Protein AF-A0A7J9HGC3-F1 (afdb_monomer)

Organism: NCBI:txid34285

Sequence (161 aa):
MSSSTPSSSAGGVGSADSAAPRRNSKRPKYSKFTQQELPACKPILTPRWVVEIIDRYETACVPDGYKNDKVKKRMKKPIYVYYQLDNFYQNHRRYVKSRSDSQLKENSSWDDVSSCKPEDMSNDQPIVPCGLIAWSLFNDTYSFSLNSQQLAVNKKGISWK

Radius of gyration: 29.12 Å; Cα contacts (8 Å, |Δi|>4): 105; chains: 1; bounding box: 50×42×98 Å

pLDDT: mean 79.81, std 18.78, range [31.25, 97.56]

Solvent-accessible surface area (backbone atoms only — not comparable to full-atom values): 11506 Å² total; per-residue (Å²): 140,84,89,84,86,85,88,88,81,87,90,79,85,78,80,78,79,74,78,71,79,79,73,83,71,88,70,77,77,90,43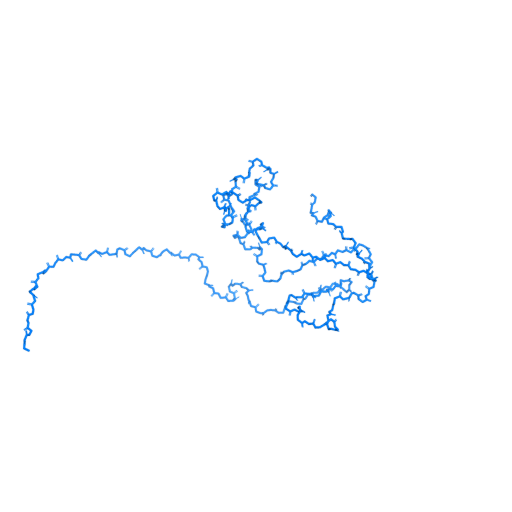,50,74,76,68,69,63,60,94,67,91,79,84,79,84,70,59,93,86,64,83,86,69,85,85,50,83,85,49,71,80,53,57,77,93,76,57,69,85,69,82,90,65,93,80,71,84,85,82,84,88,85,87,86,75,81,97,64,70,66,83,40,71,65,44,67,48,5,39,34,71,56,40,76,70,37,78,89,36,49,75,54,35,89,49,3,60,87,47,20,62,55,96,94,35,64,36,83,76,24,4,49,56,54,72,67,53,88,77,85,83,86,84,51,68,56,96,89,40,78,54,88,76,83,82,72,88,80,65,88,132

Structure (mmCIF, N/CA/C/O backbone):
data_AF-A0A7J9HGC3-F1
#
_entry.id   AF-A0A7J9HGC3-F1
#
loop_
_atom_site.group_PDB
_atom_site.id
_atom_site.type_symbol
_atom_site.label_atom_id
_atom_site.label_alt_id
_atom_site.label_comp_id
_atom_site.label_asym_id
_atom_site.label_entity_id
_atom_site.label_seq_id
_atom_site.pdbx_PDB_ins_code
_atom_site.Cartn_x
_atom_site.Cartn_y
_atom_site.Cartn_z
_atom_site.occupancy
_atom_site.B_iso_or_equiv
_atom_site.auth_seq_id
_atom_site.auth_comp_id
_atom_site.auth_asym_id
_atom_site.auth_atom_id
_atom_site.pdbx_PDB_model_num
ATOM 1 N N . MET A 1 1 ? -30.828 -16.547 -70.785 1.00 34.28 1 MET A N 1
ATOM 2 C CA . MET A 1 1 ? -30.024 -17.047 -71.920 1.00 34.28 1 MET A CA 1
ATOM 3 C C . MET A 1 1 ? -28.724 -16.255 -71.913 1.00 34.28 1 MET A C 1
ATOM 5 O O . MET A 1 1 ? -28.824 -15.044 -71.950 1.00 34.28 1 MET A O 1
ATOM 9 N N . SER A 1 2 ? -27.506 -16.761 -71.777 1.00 32.72 2 SER A N 1
ATOM 10 C CA . SER A 1 2 ? -26.964 -18.093 -71.525 1.00 32.72 2 SER A CA 1
ATOM 11 C C . SER A 1 2 ? -25.539 -17.886 -70.983 1.00 32.72 2 SER A C 1
ATOM 13 O O . SER A 1 2 ? -24.880 -16.903 -71.305 1.00 32.72 2 SER A O 1
ATOM 15 N N . SER A 1 3 ? -25.108 -18.797 -70.125 1.00 33.34 3 SER A N 1
ATOM 16 C CA . SER A 1 3 ? -23.797 -18.917 -69.482 1.00 33.34 3 SER A CA 1
ATOM 17 C C . SER A 1 3 ? -22.695 -19.435 -70.415 1.00 33.34 3 SER A C 1
ATOM 19 O O . SER A 1 3 ? -22.993 -20.347 -71.180 1.00 33.34 3 SER A O 1
ATOM 21 N N . SER A 1 4 ? -21.434 -18.996 -70.231 1.00 33.94 4 SER A N 1
ATOM 22 C CA . SER A 1 4 ? -20.227 -19.856 -70.358 1.00 33.94 4 SER A CA 1
ATOM 23 C C . SER A 1 4 ? -18.890 -19.142 -70.034 1.00 33.94 4 SER A C 1
ATOM 25 O O . SER A 1 4 ? -18.455 -18.268 -70.775 1.00 33.94 4 SER A O 1
ATOM 27 N N . THR A 1 5 ? -18.280 -19.568 -68.914 1.00 35.91 5 THR A N 1
ATOM 28 C CA . THR A 1 5 ? -16.849 -19.881 -68.622 1.00 35.91 5 THR A CA 1
ATOM 29 C C . THR A 1 5 ? -15.680 -19.049 -69.186 1.00 35.91 5 THR A C 1
ATOM 31 O O . THR A 1 5 ? -15.529 -18.966 -70.402 1.00 35.91 5 THR A O 1
ATOM 34 N N . PRO A 1 6 ? -14.691 -18.682 -68.339 1.00 34.38 6 PRO A N 1
ATOM 35 C CA . PRO A 1 6 ? -13.294 -18.569 -68.741 1.00 34.38 6 PRO A CA 1
ATOM 36 C C . PRO A 1 6 ? -12.484 -19.832 -68.395 1.00 34.38 6 PRO A C 1
ATOM 38 O O . PRO A 1 6 ? -12.736 -20.530 -67.412 1.00 34.38 6 PRO A O 1
ATOM 41 N N . SER A 1 7 ? -11.514 -20.097 -69.266 1.00 34.03 7 SER A N 1
ATOM 42 C CA . SER A 1 7 ? -10.631 -21.259 -69.304 1.00 34.03 7 SER A CA 1
ATOM 43 C C . SER A 1 7 ? -9.579 -21.258 -68.190 1.00 34.03 7 SER A C 1
ATOM 45 O O . SER A 1 7 ? -9.090 -20.218 -67.757 1.00 34.03 7 SER A O 1
ATOM 47 N N . SER A 1 8 ? -9.214 -22.461 -67.767 1.00 33.78 8 SER A N 1
ATOM 48 C CA . SER A 1 8 ? -8.167 -22.806 -66.808 1.00 33.78 8 SER A CA 1
ATOM 49 C C . SER A 1 8 ? -6.748 -22.676 -67.380 1.00 33.78 8 SER A C 1
ATOM 51 O O . SER A 1 8 ? -6.480 -23.199 -68.459 1.00 33.78 8 SER A O 1
ATOM 53 N N . SER A 1 9 ? -5.808 -22.139 -66.593 1.00 34.75 9 SER A N 1
ATOM 54 C CA . SER A 1 9 ? -4.376 -22.466 -66.704 1.00 34.75 9 SER A CA 1
ATOM 55 C C . SER A 1 9 ? -3.665 -22.387 -65.344 1.00 34.75 9 SER A C 1
ATOM 57 O O . SER A 1 9 ? -3.421 -21.315 -64.802 1.00 34.75 9 SER A O 1
ATOM 59 N N . ALA A 1 10 ? -3.411 -23.586 -64.820 1.00 33.19 10 ALA A N 1
ATOM 60 C CA . ALA A 1 10 ? -2.348 -24.070 -63.939 1.00 33.19 10 ALA A CA 1
ATOM 61 C C . ALA A 1 10 ? -1.372 -23.092 -63.238 1.00 33.19 10 ALA A C 1
ATOM 63 O O . ALA A 1 10 ? -0.632 -22.354 -63.878 1.00 33.19 10 ALA A O 1
ATOM 64 N N . GLY A 1 11 ? -1.208 -23.325 -61.926 1.00 34.69 11 GLY A N 1
ATOM 65 C CA . GLY A 1 11 ? 0.118 -23.615 -61.360 1.00 34.69 11 GLY A CA 1
ATOM 66 C C . GLY A 1 11 ? 0.863 -22.478 -60.658 1.00 34.69 11 GLY A C 1
ATOM 67 O O . GLY A 1 11 ? 1.936 -22.093 -61.104 1.00 34.69 11 GLY A O 1
ATOM 68 N N . GLY A 1 12 ? 0.354 -22.003 -59.517 1.00 31.25 12 GLY A N 1
ATOM 69 C CA . GLY A 1 12 ? 1.109 -21.182 -58.562 1.00 31.25 12 GLY A CA 1
ATOM 70 C C . GLY A 1 12 ? 1.344 -21.952 -57.263 1.00 31.25 12 GLY A C 1
ATOM 71 O O . GLY A 1 12 ? 0.396 -22.284 -56.559 1.00 31.25 12 GLY A O 1
ATOM 72 N N . VAL A 1 13 ? 2.605 -22.276 -56.993 1.00 36.41 13 VAL A N 1
ATOM 73 C CA . VAL A 1 13 ? 3.098 -23.097 -55.880 1.00 36.41 13 VAL A CA 1
ATOM 74 C C . VAL A 1 13 ? 2.669 -22.500 -54.536 1.00 36.41 13 VAL A C 1
ATOM 76 O O . VAL A 1 13 ? 3.002 -21.360 -54.223 1.00 36.41 13 VAL A O 1
ATOM 79 N N . GLY A 1 14 ? 1.924 -23.273 -53.742 1.00 32.69 14 GLY A N 1
ATOM 80 C CA . GLY A 1 14 ? 1.571 -22.905 -52.375 1.00 32.69 14 GLY A CA 1
ATOM 81 C C . GLY A 1 14 ? 2.828 -22.762 -51.522 1.00 32.69 14 GLY A C 1
ATOM 82 O O . GLY A 1 14 ? 3.599 -23.714 -51.392 1.00 32.69 14 GLY A O 1
ATOM 83 N N . SER A 1 15 ? 3.026 -21.577 -50.940 1.00 37.28 15 SER A N 1
ATOM 84 C CA . SER A 1 15 ? 3.968 -21.380 -49.841 1.00 37.28 15 SER A CA 1
ATOM 85 C C . SER A 1 15 ? 3.608 -22.354 -48.731 1.00 37.28 15 SER A C 1
ATOM 87 O O . SER A 1 15 ? 2.549 -22.256 -48.114 1.00 37.28 15 SER A O 1
ATOM 89 N N . ALA A 1 16 ? 4.495 -23.315 -48.499 1.00 40.72 16 ALA A N 1
ATOM 90 C CA . ALA A 1 16 ? 4.478 -24.122 -47.302 1.00 40.72 16 ALA A CA 1
ATOM 91 C C . ALA A 1 16 ? 4.699 -23.181 -46.113 1.00 40.72 16 ALA A C 1
ATOM 93 O O . ALA A 1 16 ? 5.832 -22.789 -45.824 1.00 40.72 16 ALA A O 1
ATOM 94 N N . ASP A 1 17 ? 3.608 -22.804 -45.443 1.00 42.56 17 ASP A N 1
ATOM 95 C CA . ASP A 1 17 ? 3.662 -22.242 -44.101 1.00 42.56 17 ASP A CA 1
ATOM 96 C C . ASP A 1 17 ? 4.393 -23.258 -43.228 1.00 42.56 17 ASP A C 1
ATOM 98 O O . ASP A 1 17 ? 3.861 -24.292 -42.815 1.00 42.56 17 ASP A O 1
ATOM 102 N N . SER A 1 18 ? 5.675 -22.981 -43.010 1.00 49.75 18 SER A N 1
ATOM 103 C CA . SER A 1 18 ? 6.509 -23.722 -42.086 1.00 49.75 18 SER A CA 1
ATOM 104 C C . SER A 1 18 ? 5.894 -23.532 -40.709 1.00 49.75 18 SER A C 1
ATOM 106 O O . SER A 1 18 ? 6.060 -22.489 -40.078 1.00 49.75 18 SER A O 1
ATOM 108 N N . ALA A 1 19 ? 5.129 -24.529 -40.266 1.00 56.19 19 ALA A N 1
ATOM 109 C CA . ALA A 1 19 ? 4.575 -24.595 -38.929 1.00 56.19 19 ALA A CA 1
ATOM 110 C C . ALA A 1 19 ? 5.727 -24.494 -37.920 1.00 56.19 19 ALA A C 1
ATOM 112 O O . ALA A 1 19 ? 6.425 -25.469 -37.639 1.00 56.19 19 ALA A O 1
ATOM 113 N N . ALA A 1 20 ? 5.947 -23.285 -37.400 1.00 64.31 20 ALA A N 1
ATOM 114 C CA . ALA A 1 20 ? 6.934 -23.041 -36.366 1.00 64.31 20 ALA A CA 1
ATOM 115 C C . ALA A 1 20 ? 6.644 -23.970 -35.170 1.00 64.31 20 ALA A C 1
ATOM 117 O O . ALA A 1 20 ? 5.485 -24.095 -34.754 1.00 64.31 20 ALA A O 1
ATOM 118 N N . PRO A 1 21 ? 7.662 -24.636 -34.597 1.00 57.38 21 PRO A N 1
ATOM 119 C CA . PRO A 1 21 ? 7.454 -25.576 -33.508 1.00 57.38 21 PRO A CA 1
ATOM 120 C C . PRO A 1 21 ? 6.826 -24.847 -32.318 1.00 57.38 21 PRO A C 1
ATOM 122 O O . PRO A 1 21 ? 7.368 -23.862 -31.807 1.00 57.38 21 PRO A O 1
ATOM 125 N N . ARG A 1 22 ? 5.658 -25.328 -31.871 1.00 65.88 22 ARG A N 1
ATOM 126 C CA . ARG A 1 22 ? 4.974 -24.803 -30.684 1.00 65.88 22 ARG A CA 1
ATOM 127 C C . ARG A 1 22 ? 5.932 -24.888 -29.498 1.00 65.88 22 ARG A C 1
ATOM 129 O O . ARG A 1 22 ? 6.243 -25.975 -29.021 1.00 65.88 22 ARG A O 1
ATOM 136 N N . ARG A 1 23 ? 6.406 -23.734 -29.019 1.00 69.94 23 ARG A N 1
ATOM 137 C CA . ARG A 1 23 ? 7.221 -23.647 -27.802 1.00 69.94 23 ARG A CA 1
ATOM 138 C C . ARG A 1 23 ? 6.472 -24.325 -26.658 1.00 69.94 23 ARG A C 1
ATOM 140 O O . ARG A 1 23 ? 5.368 -23.906 -26.310 1.00 69.94 23 ARG A O 1
ATOM 147 N N . ASN A 1 24 ? 7.092 -25.335 -26.051 1.00 68.69 24 ASN A N 1
ATOM 148 C CA . ASN A 1 24 ? 6.572 -25.962 -24.842 1.00 68.69 24 ASN A CA 1
ATOM 149 C C . ASN A 1 24 ? 6.434 -24.896 -23.749 1.00 68.69 24 ASN A C 1
ATOM 151 O O . ASN A 1 24 ? 7.420 -24.372 -23.225 1.00 68.69 24 ASN A O 1
ATOM 155 N N . SER A 1 25 ? 5.190 -24.540 -23.438 1.00 75.19 25 SER A N 1
ATOM 156 C CA . SER A 1 25 ? 4.888 -23.582 -22.388 1.00 75.19 25 SER A CA 1
ATOM 157 C C . SER A 1 25 ? 5.188 -24.219 -21.037 1.00 75.19 25 SER A C 1
ATOM 159 O O . SER A 1 25 ? 4.592 -25.227 -20.672 1.00 75.19 25 SER A O 1
ATOM 161 N N . LYS A 1 26 ? 6.083 -23.596 -20.265 1.00 82.56 26 LYS A N 1
ATOM 162 C CA . LYS A 1 26 ? 6.303 -23.938 -18.849 1.00 82.56 26 LYS A CA 1
ATOM 163 C C . LYS A 1 26 ? 5.188 -23.400 -17.942 1.00 82.56 26 LYS A C 1
ATOM 165 O O . LYS A 1 26 ? 5.310 -23.467 -16.723 1.00 82.56 26 LYS A O 1
ATOM 170 N N . ARG A 1 27 ? 4.129 -22.806 -18.512 1.00 78.69 27 ARG A N 1
ATOM 171 C CA . ARG A 1 27 ? 3.003 -22.285 -17.738 1.00 78.69 27 ARG A CA 1
ATOM 172 C C . ARG A 1 27 ? 2.217 -23.471 -17.167 1.00 78.69 27 ARG A C 1
ATOM 174 O O . ARG A 1 27 ? 1.740 -24.294 -17.948 1.00 78.69 27 ARG A O 1
ATOM 181 N N . PRO A 1 28 ? 2.061 -23.565 -15.839 1.00 79.25 28 PRO A N 1
ATOM 182 C CA . PRO A 1 28 ? 1.242 -24.608 -15.240 1.00 79.25 28 PRO A CA 1
ATOM 183 C C . PRO A 1 28 ? -0.212 -24.479 -15.713 1.00 79.25 28 PRO A C 1
ATOM 185 O O . PRO A 1 28 ? -0.705 -23.373 -15.957 1.00 79.25 28 PRO A O 1
ATOM 188 N N . LYS A 1 29 ? -0.901 -25.617 -15.859 1.00 83.62 29 LYS A N 1
ATOM 189 C CA . LYS A 1 29 ? -2.328 -25.637 -16.205 1.00 83.62 29 LYS A CA 1
ATOM 190 C C . LYS A 1 29 ? -3.136 -24.984 -15.079 1.00 83.62 29 LYS A C 1
ATOM 192 O O . LYS A 1 29 ? -2.946 -25.316 -13.908 1.00 83.62 29 LYS A O 1
ATOM 197 N N . TYR A 1 30 ? -4.026 -24.064 -15.446 1.00 84.56 30 TYR A N 1
ATOM 198 C CA . TYR A 1 30 ? -4.889 -23.360 -14.498 1.00 84.56 30 TYR A CA 1
ATOM 199 C C . TYR A 1 30 ? -5.945 -24.315 -13.924 1.00 84.56 30 TYR A C 1
ATOM 201 O O . TYR A 1 30 ? -6.704 -24.927 -14.673 1.00 84.56 30 TYR A O 1
ATOM 209 N N . SER A 1 31 ? -6.002 -24.424 -12.601 1.00 89.19 31 SER A N 1
ATOM 210 C CA . SER A 1 31 ? -7.128 -24.970 -11.847 1.00 89.19 31 SER A CA 1
ATOM 211 C C . SER A 1 31 ? -7.170 -24.298 -10.474 1.00 89.19 31 SER A C 1
ATOM 213 O O . SER A 1 31 ? -6.142 -23.834 -9.982 1.00 89.19 31 SER A O 1
ATOM 215 N N . LYS A 1 32 ? -8.336 -24.283 -9.813 1.00 84.62 32 LYS A N 1
ATOM 216 C CA . LYS A 1 32 ? -8.447 -23.743 -8.443 1.00 84.62 32 LYS A CA 1
ATOM 217 C C . LYS A 1 32 ? -7.500 -24.440 -7.465 1.00 84.62 32 LYS A C 1
ATOM 219 O O . LYS A 1 32 ? -7.016 -23.820 -6.529 1.00 84.62 32 LYS A O 1
ATOM 224 N N . PHE A 1 33 ? -7.199 -25.717 -7.703 1.00 84.44 33 PHE A N 1
ATOM 225 C CA . PHE A 1 33 ? -6.219 -26.461 -6.919 1.00 84.44 33 PHE A CA 1
ATOM 226 C C . PHE A 1 33 ? -4.782 -25.993 -7.200 1.00 84.44 33 PHE A C 1
ATOM 228 O O . PHE A 1 33 ? -4.052 -25.695 -6.260 1.00 84.44 33 PHE A O 1
ATOM 235 N N . THR A 1 34 ? -4.373 -25.861 -8.471 1.00 79.94 34 THR A N 1
ATOM 236 C CA . THR A 1 34 ? -3.002 -25.430 -8.823 1.00 79.94 34 THR A CA 1
ATOM 237 C C . THR A 1 34 ? -2.735 -23.957 -8.513 1.00 79.94 34 THR A C 1
ATOM 239 O O . THR A 1 34 ? -1.583 -23.585 -8.307 1.00 79.94 34 THR A O 1
ATOM 242 N N . GLN A 1 35 ? -3.785 -23.138 -8.445 1.00 83.69 35 GLN A N 1
ATOM 243 C CA . GLN A 1 35 ? -3.745 -21.733 -8.021 1.00 83.69 35 GLN A CA 1
ATOM 244 C C . GLN A 1 35 ? -3.947 -21.548 -6.510 1.00 83.69 35 GLN A C 1
ATOM 246 O O . GLN A 1 35 ? -3.821 -20.434 -6.017 1.00 83.69 35 GLN A O 1
ATOM 251 N N . GLN A 1 36 ? -4.257 -22.622 -5.769 1.00 78.88 36 GLN A N 1
ATOM 252 C CA . GLN A 1 36 ? -4.598 -22.565 -4.340 1.00 78.88 36 GLN A CA 1
ATOM 253 C C . GLN A 1 36 ? -5.777 -21.615 -4.027 1.00 78.88 36 GLN A C 1
ATOM 255 O O . GLN A 1 36 ? -5.866 -21.028 -2.954 1.00 78.88 36 GLN A O 1
ATOM 260 N N . GLU A 1 37 ? -6.721 -21.506 -4.960 1.00 84.00 37 GLU A N 1
ATOM 261 C CA . GLU A 1 37 ? -7.958 -20.716 -4.873 1.00 84.00 37 GLU A CA 1
ATOM 262 C C . GLU A 1 37 ? -9.146 -21.562 -4.375 1.00 84.00 37 GLU A C 1
ATOM 264 O O . GLU A 1 37 ? -10.312 -21.255 -4.642 1.00 84.00 37 GLU A O 1
ATOM 269 N N . LEU A 1 38 ? -8.882 -22.688 -3.704 1.00 84.94 38 LEU A N 1
ATOM 270 C CA . LEU A 1 38 ? -9.953 -23.504 -3.141 1.00 84.94 38 LEU A CA 1
ATOM 271 C C . LEU A 1 38 ? -10.664 -22.745 -2.011 1.00 84.94 38 LEU A C 1
ATOM 273 O O . LEU A 1 38 ? -10.001 -22.096 -1.197 1.00 84.94 38 LEU A O 1
ATOM 277 N N . PRO A 1 39 ? -12.004 -22.838 -1.926 1.00 79.12 39 PRO A N 1
ATOM 278 C CA . PRO A 1 39 ? -12.732 -22.281 -0.800 1.00 79.12 39 PRO A CA 1
ATOM 279 C C . PRO A 1 39 ? -12.266 -22.985 0.475 1.00 79.12 39 PRO A C 1
ATOM 281 O O . PRO A 1 39 ? -12.391 -24.199 0.615 1.00 79.12 39 PRO A O 1
ATOM 284 N N . ALA A 1 40 ? -11.709 -22.209 1.394 1.00 83.56 40 ALA A N 1
ATOM 285 C CA . ALA A 1 40 ? -11.267 -22.676 2.694 1.00 83.56 40 ALA A CA 1
ATOM 286 C C . ALA A 1 40 ? -11.831 -21.744 3.761 1.00 83.56 40 ALA A C 1
ATOM 288 O O . ALA A 1 40 ? -11.859 -20.523 3.583 1.00 83.56 40 ALA A O 1
ATOM 289 N N . CYS A 1 41 ? -12.247 -22.310 4.890 1.00 67.25 41 CYS A N 1
ATOM 290 C CA . CYS A 1 41 ? -12.496 -21.514 6.078 1.00 67.25 41 CYS A CA 1
ATOM 291 C C . CYS A 1 41 ? -11.160 -20.914 6.527 1.00 67.25 41 CYS A C 1
ATOM 293 O O . CYS A 1 41 ? -10.211 -21.647 6.803 1.00 67.25 41 CYS A O 1
ATOM 295 N N . LYS A 1 42 ? -11.089 -19.585 6.602 1.00 68.81 42 LYS A N 1
ATOM 296 C CA . LYS A 1 42 ? -9.966 -18.860 7.204 1.00 68.81 42 LYS A CA 1
ATOM 297 C C . LYS A 1 42 ? -10.411 -18.347 8.574 1.00 68.81 42 LYS A C 1
ATOM 299 O O . LYS A 1 42 ? -10.848 -17.201 8.661 1.00 68.81 42 LYS A O 1
ATOM 304 N N . PRO A 1 43 ? -10.392 -19.181 9.632 1.00 56.97 43 PRO A N 1
ATOM 305 C CA . PRO A 1 43 ? -10.703 -18.697 10.967 1.00 56.97 43 PRO A CA 1
ATOM 306 C C . PRO A 1 43 ? -9.621 -17.702 11.390 1.00 56.97 43 PRO A C 1
ATOM 308 O O . PRO A 1 43 ? -8.457 -18.062 11.569 1.00 56.97 43 PRO A O 1
ATOM 311 N N . ILE A 1 44 ? -10.007 -16.438 11.531 1.00 66.38 44 ILE A N 1
ATOM 312 C CA . ILE A 1 44 ? -9.139 -15.396 12.067 1.00 66.38 44 ILE A CA 1
ATOM 313 C C . ILE A 1 44 ? -9.146 -15.553 13.591 1.00 66.38 44 ILE A C 1
ATOM 315 O O . ILE A 1 44 ? -10.099 -15.183 14.272 1.00 66.38 44 ILE A O 1
ATOM 319 N N . LEU A 1 45 ? -8.090 -16.161 14.132 1.00 62.72 45 LEU A N 1
ATOM 320 C CA . LEU A 1 45 ? -7.875 -16.265 15.576 1.00 62.72 45 LEU A CA 1
ATOM 321 C C . LEU A 1 45 ? -7.229 -14.973 16.081 1.00 62.72 45 LEU A C 1
ATOM 323 O O . LEU A 1 45 ? -6.026 -14.917 16.337 1.00 62.72 45 LEU A O 1
ATOM 327 N N . THR A 1 46 ? -8.021 -13.911 16.204 1.00 65.94 46 THR A N 1
ATOM 328 C CA . THR A 1 46 ? -7.567 -12.689 16.868 1.00 65.94 46 THR A CA 1
ATOM 329 C C . THR A 1 46 ? -7.579 -12.884 18.388 1.00 65.94 46 THR A C 1
ATOM 331 O O . THR A 1 46 ? -8.508 -13.475 18.950 1.00 65.94 46 THR A O 1
ATOM 334 N N . PRO A 1 47 ? -6.552 -12.403 19.112 1.00 71.44 47 PRO A N 1
ATOM 335 C CA . PRO A 1 47 ? -6.614 -12.341 20.563 1.00 71.44 47 PRO A CA 1
ATOM 336 C C . PRO A 1 47 ? -7.844 -11.548 21.019 1.00 71.44 47 PRO A C 1
ATOM 338 O O . PRO A 1 47 ? -8.170 -10.522 20.431 1.00 71.44 47 PRO A O 1
ATOM 341 N N . ARG A 1 48 ? -8.472 -11.947 22.135 1.00 66.69 48 ARG A N 1
ATOM 342 C CA . ARG A 1 48 ? -9.665 -11.281 22.714 1.00 66.69 48 ARG A CA 1
ATOM 343 C C . ARG A 1 48 ? -9.544 -9.764 22.942 1.00 66.69 48 ARG A C 1
ATOM 345 O O . ARG A 1 48 ? -10.545 -9.115 23.233 1.00 66.69 48 ARG A O 1
ATOM 352 N N . TRP A 1 49 ? -8.334 -9.213 22.916 1.00 67.06 49 TRP A N 1
ATOM 353 C CA . TRP A 1 49 ? -8.062 -7.789 23.116 1.00 67.06 49 TRP A CA 1
ATOM 354 C C . TRP A 1 49 ? -7.999 -6.980 21.812 1.00 67.06 49 TRP A C 1
ATOM 356 O O . TRP A 1 49 ? -7.953 -5.753 21.886 1.00 67.06 49 TRP A O 1
ATOM 366 N N . VAL A 1 50 ? -8.020 -7.633 20.647 1.00 69.44 50 VAL A N 1
ATOM 367 C CA . VAL A 1 50 ? -8.116 -6.974 19.340 1.00 69.44 50 VAL A CA 1
ATOM 368 C C . VAL A 1 50 ? -9.586 -6.682 19.047 1.00 69.44 50 VAL A C 1
ATOM 370 O O . VAL A 1 50 ? -10.435 -7.564 19.156 1.00 69.44 50 VAL A O 1
ATOM 373 N N . VAL A 1 51 ? -9.890 -5.432 18.699 1.00 71.88 51 VAL A N 1
ATOM 374 C CA . VAL A 1 51 ? -11.214 -5.029 18.212 1.00 71.88 51 VAL A CA 1
ATOM 375 C C . VAL A 1 51 ? -11.127 -4.944 16.696 1.00 71.88 51 VAL A C 1
ATOM 377 O O . VAL A 1 51 ? -10.397 -4.109 16.172 1.00 71.88 51 VAL A O 1
ATOM 380 N N . GLU A 1 52 ? -11.854 -5.817 16.008 1.00 71.94 52 GLU A N 1
ATOM 381 C CA . GLU A 1 52 ? -11.980 -5.780 14.554 1.00 71.94 52 GLU A CA 1
ATOM 382 C C . GLU A 1 52 ? -13.223 -4.965 14.182 1.00 71.94 52 GLU A C 1
ATOM 384 O O . GLU A 1 52 ? -14.328 -5.259 14.642 1.00 71.94 52 GLU A O 1
ATOM 389 N N . ILE A 1 53 ? -13.030 -3.926 13.373 1.00 73.50 53 ILE A N 1
ATOM 390 C CA . ILE A 1 53 ? -14.115 -3.204 12.708 1.00 73.50 53 ILE A CA 1
ATOM 391 C C . ILE A 1 53 ? -13.990 -3.530 11.230 1.00 73.50 53 ILE A C 1
ATOM 393 O O . ILE A 1 53 ? -12.981 -3.211 10.605 1.00 73.50 53 ILE A O 1
ATOM 397 N N . ILE A 1 54 ? -15.011 -4.192 10.697 1.00 70.12 54 ILE A N 1
ATOM 398 C CA . ILE A 1 54 ? -15.076 -4.562 9.290 1.00 70.12 54 ILE A CA 1
ATOM 399 C C . ILE A 1 54 ? -15.935 -3.513 8.597 1.00 70.12 54 ILE A C 1
ATOM 401 O O . ILE A 1 54 ? -17.160 -3.549 8.709 1.00 70.12 54 ILE A O 1
ATO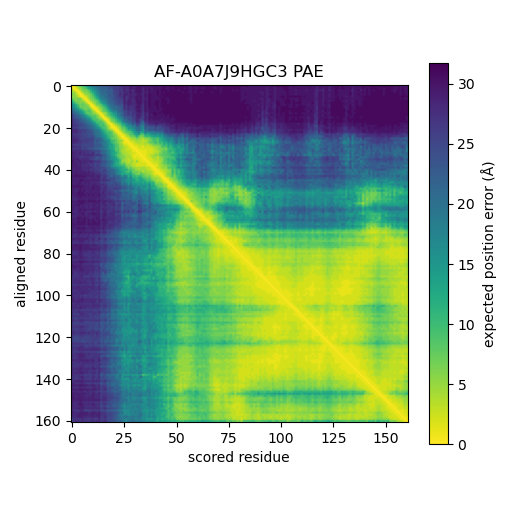M 405 N N . ASP A 1 55 ? -15.285 -2.596 7.890 1.00 68.56 55 ASP A N 1
ATOM 406 C CA . ASP A 1 55 ? -15.949 -1.712 6.938 1.00 68.56 55 ASP A CA 1
ATOM 407 C C . ASP A 1 55 ? -15.628 -2.215 5.528 1.00 68.56 55 ASP A C 1
ATOM 409 O O . ASP A 1 55 ? -14.469 -2.237 5.109 1.00 68.56 55 ASP A O 1
ATOM 413 N N . ARG A 1 56 ? -16.640 -2.737 4.829 1.00 71.00 56 ARG A N 1
ATOM 414 C CA . ARG A 1 56 ? -16.508 -3.205 3.442 1.00 71.00 56 ARG A CA 1
ATOM 415 C C . ARG A 1 56 ? -17.152 -2.162 2.543 1.00 71.00 56 ARG A C 1
ATOM 417 O O . ARG A 1 56 ? -18.229 -1.666 2.851 1.00 71.00 56 ARG A O 1
ATOM 424 N N . TYR A 1 57 ? -16.584 -1.889 1.374 1.00 67.31 57 TYR A N 1
ATOM 425 C CA . TYR A 1 57 ? -17.229 -0.960 0.433 1.00 67.31 57 TYR A CA 1
ATOM 426 C C . TYR A 1 57 ? -18.637 -1.412 0.016 1.00 67.31 57 TYR A C 1
ATOM 428 O O . TYR A 1 57 ? -19.513 -0.585 -0.215 1.00 67.31 57 TYR A O 1
ATOM 436 N N . GLU A 1 58 ? -18.893 -2.723 0.008 1.00 66.38 58 GLU A N 1
ATOM 437 C CA . GLU A 1 58 ? -20.225 -3.299 -0.223 1.00 66.38 58 GLU A CA 1
ATOM 438 C C . GLU A 1 58 ? -21.246 -2.902 0.860 1.00 66.38 58 GLU A C 1
ATOM 440 O O . GLU A 1 58 ? -22.450 -2.915 0.614 1.00 66.38 58 GLU A O 1
ATOM 445 N N . THR A 1 59 ? -20.787 -2.507 2.055 1.00 66.38 59 THR A N 1
ATOM 446 C CA . THR A 1 59 ? -21.641 -2.062 3.163 1.00 66.38 59 THR A CA 1
ATOM 447 C C . THR A 1 59 ? -21.926 -0.561 3.166 1.00 66.38 59 THR A C 1
ATOM 449 O O . THR A 1 59 ? -22.641 -0.089 4.048 1.00 66.38 59 THR A O 1
ATOM 452 N N . ALA A 1 60 ? -21.476 0.196 2.157 1.00 64.62 60 ALA A N 1
ATOM 453 C CA . ALA A 1 60 ? -21.830 1.612 2.010 1.00 64.62 60 ALA A CA 1
ATOM 454 C C . ALA A 1 60 ? -23.355 1.835 1.915 1.00 64.62 60 ALA A C 1
ATOM 456 O O . ALA A 1 60 ? -23.859 2.881 2.320 1.00 64.62 60 ALA A O 1
ATOM 457 N N . CYS A 1 61 ? -24.098 0.828 1.440 1.00 69.88 61 CYS A N 1
ATOM 458 C CA . CYS A 1 61 ? -25.560 0.837 1.359 1.00 69.88 61 CYS A CA 1
ATOM 459 C C . CYS A 1 61 ? -26.267 0.421 2.663 1.00 69.88 61 CYS A C 1
ATOM 461 O O . CYS A 1 61 ? -27.496 0.385 2.702 1.00 69.88 61 CYS A O 1
ATOM 463 N N . VAL A 1 62 ? -25.530 0.077 3.724 1.00 71.88 62 VAL A N 1
ATOM 464 C CA . VAL A 1 62 ? -26.115 -0.319 5.011 1.00 71.88 62 VAL A CA 1
ATOM 465 C C . VAL A 1 62 ? -26.508 0.945 5.786 1.00 71.88 62 VAL A C 1
ATOM 467 O O . VAL A 1 62 ? -25.655 1.806 5.994 1.00 71.88 62 VAL A O 1
ATOM 470 N N . PRO A 1 63 ? -27.767 1.092 6.238 1.00 76.38 63 PRO A N 1
ATOM 471 C CA . PRO A 1 63 ? -28.184 2.230 7.057 1.00 76.38 63 PRO A CA 1
ATOM 472 C C . PRO A 1 63 ? -27.385 2.327 8.364 1.00 76.38 63 PRO A C 1
ATOM 474 O O . PRO A 1 63 ? -27.029 1.304 8.949 1.00 76.38 63 PRO A O 1
ATOM 477 N N . ASP A 1 64 ? -27.167 3.543 8.874 1.00 72.81 64 ASP A N 1
ATOM 478 C CA . ASP A 1 64 ? -26.287 3.803 10.030 1.00 72.81 64 ASP A CA 1
ATOM 479 C C . ASP A 1 64 ? -26.651 3.013 11.300 1.00 72.81 64 ASP A C 1
ATOM 481 O O . ASP A 1 64 ? -25.776 2.681 12.097 1.00 72.81 64 ASP A O 1
ATOM 485 N N . GLY A 1 65 ? -27.924 2.646 11.480 1.00 72.06 65 GLY A N 1
ATOM 486 C CA . GLY A 1 65 ? -28.373 1.815 12.605 1.00 72.06 65 GLY A CA 1
ATOM 487 C C . GLY A 1 65 ? -27.833 0.378 12.600 1.00 72.06 65 GLY A C 1
ATOM 488 O O . GLY A 1 65 ? -27.860 -0.281 13.637 1.00 72.06 65 GLY A O 1
ATOM 489 N N . TYR A 1 66 ? -27.328 -0.099 11.459 1.00 69.38 66 TYR A N 1
ATOM 490 C CA . TYR A 1 66 ? -26.804 -1.455 11.268 1.00 69.38 66 TYR A CA 1
ATOM 491 C C . TYR A 1 66 ? -25.293 -1.485 10.984 1.00 69.38 66 TYR A C 1
ATOM 493 O O . TYR A 1 66 ? -24.737 -2.562 10.759 1.00 69.38 66 TYR A O 1
ATOM 501 N N . LYS A 1 67 ? -24.610 -0.332 11.012 1.00 73.00 67 LYS A N 1
ATOM 502 C CA . LYS A 1 67 ? -23.150 -0.266 10.878 1.00 73.00 67 LYS A CA 1
ATOM 503 C 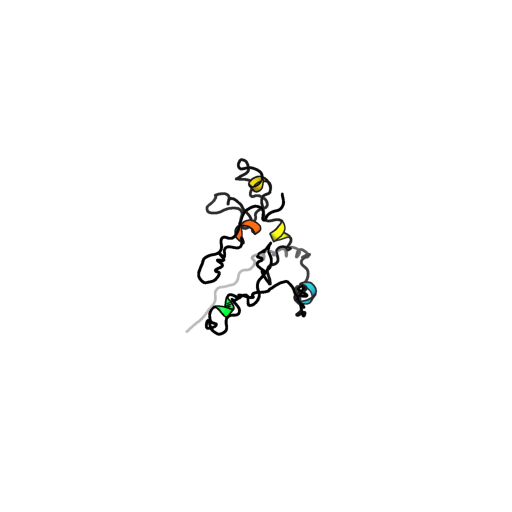C . LYS A 1 67 ? -22.472 -0.663 12.194 1.00 73.00 67 LYS A C 1
ATOM 505 O O . LYS A 1 67 ? -22.884 -0.258 13.278 1.00 73.00 67 LYS A O 1
ATOM 510 N N . ASN A 1 68 ? -21.404 -1.457 12.101 1.00 72.94 68 ASN A N 1
ATOM 511 C CA . ASN A 1 68 ? -20.566 -1.851 13.242 1.00 72.94 68 ASN A CA 1
ATOM 512 C C . ASN A 1 68 ? -19.330 -0.939 13.383 1.00 72.94 68 ASN A C 1
ATOM 514 O O . ASN A 1 68 ? -18.247 -1.401 13.728 1.00 72.94 68 ASN A O 1
ATOM 518 N N . ASP A 1 69 ? -19.491 0.357 13.122 1.00 77.31 69 ASP A N 1
ATOM 519 C CA . ASP A 1 69 ? -18.429 1.373 13.058 1.00 77.31 69 ASP A CA 1
ATOM 520 C C . ASP A 1 69 ? -17.995 1.920 14.435 1.00 77.31 69 ASP A C 1
ATOM 522 O O . ASP A 1 69 ? -17.045 2.699 14.543 1.00 77.31 69 ASP A O 1
ATOM 526 N N . LYS A 1 70 ? -18.663 1.500 15.518 1.00 81.25 70 LYS A N 1
ATOM 527 C CA . LYS A 1 70 ? -18.418 1.987 16.885 1.00 81.25 70 LYS A CA 1
ATOM 528 C C . LYS A 1 70 ? -17.703 0.968 17.763 1.00 81.25 70 LYS A C 1
ATOM 530 O O . LYS A 1 70 ? -18.178 -0.144 18.005 1.00 81.25 70 LYS A O 1
ATOM 535 N N . VAL A 1 71 ? -16.613 1.413 18.384 1.00 84.81 71 VAL A N 1
ATOM 536 C CA . VAL A 1 71 ? -15.921 0.662 19.437 1.00 84.81 71 VAL A CA 1
ATOM 537 C C . VAL A 1 71 ? -16.727 0.729 20.740 1.00 84.81 71 VAL A C 1
ATOM 539 O O . VAL A 1 71 ? -16.804 1.772 21.384 1.00 84.81 71 VAL A O 1
ATOM 542 N N . LYS A 1 72 ? -17.290 -0.404 21.177 1.00 83.19 72 LYS A N 1
ATOM 543 C CA . LYS A 1 72 ? -18.117 -0.480 22.401 1.00 83.19 72 LYS A CA 1
ATOM 544 C C . LYS A 1 72 ? -17.313 -0.429 23.706 1.00 83.19 72 LYS A C 1
ATOM 546 O O . LYS A 1 72 ? -17.860 -0.101 24.755 1.00 83.19 72 LYS A O 1
ATOM 551 N N . LYS A 1 73 ? -16.026 -0.793 23.670 1.00 84.62 73 LYS A N 1
ATOM 552 C CA . LYS A 1 73 ? -15.174 -0.945 24.861 1.00 84.62 73 LYS A CA 1
ATOM 553 C C . LYS A 1 73 ? -13.950 -0.043 24.791 1.00 84.62 73 LYS A C 1
ATOM 555 O O . LYS A 1 73 ? -13.255 0.001 23.784 1.00 84.62 73 LYS A O 1
ATOM 560 N N . ARG A 1 74 ? -13.617 0.608 25.906 1.00 84.69 74 ARG A N 1
ATOM 561 C CA . ARG A 1 74 ? -12.412 1.438 26.014 1.00 84.69 74 ARG A CA 1
ATOM 562 C C . ARG A 1 74 ? -11.137 0.622 25.742 1.00 84.69 74 ARG A C 1
ATOM 564 O O . ARG A 1 74 ? -10.860 -0.347 26.451 1.00 84.69 74 ARG A O 1
ATOM 571 N N . MET A 1 75 ? -10.342 1.060 24.765 1.00 86.19 75 MET A N 1
ATOM 572 C CA . MET A 1 75 ? -9.016 0.509 24.457 1.00 86.19 75 MET A CA 1
ATOM 573 C C . MET A 1 75 ? -7.930 1.169 25.322 1.00 86.19 75 MET A C 1
ATOM 575 O O . MET A 1 75 ? -8.012 2.357 25.643 1.00 86.19 75 MET A O 1
ATOM 579 N N . LYS A 1 76 ? -6.906 0.403 25.718 1.00 88.25 76 LYS A N 1
ATOM 580 C CA . LYS A 1 76 ? -5.720 0.931 26.414 1.00 88.25 76 LYS A CA 1
ATOM 581 C C . LYS A 1 76 ? -4.658 1.321 25.380 1.00 88.25 76 LYS A C 1
ATOM 583 O O . LYS A 1 76 ? -4.495 0.623 24.389 1.00 88.25 76 LYS A O 1
ATOM 588 N N . LYS A 1 77 ? -3.936 2.420 25.618 1.00 86.12 77 LYS A N 1
ATOM 589 C CA . LYS A 1 77 ? -2.796 2.844 24.783 1.00 86.12 77 LYS A CA 1
ATOM 590 C C . LYS A 1 77 ? -1.619 1.849 24.898 1.00 86.12 77 LYS A C 1
ATOM 592 O O . LYS A 1 77 ? -1.436 1.322 25.998 1.00 86.12 77 LYS A O 1
ATOM 597 N N . PRO A 1 78 ? -0.789 1.656 23.851 1.00 89.69 78 PRO A N 1
ATOM 598 C CA . PRO A 1 78 ? -0.864 2.250 22.509 1.00 89.69 78 PRO A CA 1
ATOM 599 C C . PRO A 1 78 ? -1.895 1.556 21.604 1.00 89.69 78 PRO A C 1
ATOM 601 O O . PRO A 1 78 ? -2.128 0.358 21.723 1.00 89.69 78 PRO A O 1
ATOM 604 N N . ILE A 1 79 ? -2.510 2.323 20.702 1.00 88.69 79 ILE A N 1
ATOM 605 C CA . ILE A 1 79 ? -3.502 1.828 19.738 1.00 88.69 79 ILE A CA 1
ATOM 606 C C . ILE A 1 79 ? -2.874 1.894 18.347 1.00 88.69 79 ILE A C 1
ATOM 608 O O . ILE A 1 79 ? -2.344 2.936 17.964 1.00 88.69 79 ILE A O 1
ATOM 612 N N . TYR A 1 80 ? -2.961 0.791 17.611 1.00 88.50 80 TYR A N 1
ATOM 613 C CA . TYR A 1 80 ? -2.511 0.679 16.228 1.00 88.50 80 TYR A CA 1
ATOM 614 C C . TYR A 1 80 ? -3.714 0.444 15.323 1.00 88.50 80 TYR A C 1
ATOM 616 O O . TYR A 1 80 ? -4.675 -0.215 15.718 1.00 88.50 80 TYR A O 1
ATOM 624 N N . VAL A 1 81 ? -3.647 0.992 14.116 1.00 86.75 81 VAL A N 1
ATOM 625 C CA . VAL A 1 81 ? -4.675 0.842 13.087 1.00 86.75 81 VAL A CA 1
ATOM 626 C C . VAL A 1 81 ? -4.065 0.043 11.946 1.00 86.75 81 VAL A C 1
ATOM 628 O O . VAL A 1 81 ? -2.981 0.382 11.472 1.00 86.75 81 VAL A O 1
ATOM 631 N N . TYR A 1 82 ? -4.767 -0.999 11.514 1.00 88.12 82 TYR A N 1
ATOM 632 C CA . TYR A 1 82 ? -4.386 -1.842 10.387 1.00 88.12 82 TYR A CA 1
ATOM 633 C C . TYR A 1 82 ? -5.525 -1.853 9.372 1.00 88.12 82 TYR A C 1
ATOM 635 O O . TYR A 1 82 ? -6.691 -1.844 9.761 1.00 88.12 82 TYR A O 1
ATOM 643 N N . TYR A 1 83 ? -5.180 -1.890 8.090 1.00 88.44 83 TYR A N 1
ATOM 644 C CA . TYR A 1 83 ? -6.117 -2.165 7.006 1.00 88.44 83 TYR A CA 1
ATOM 645 C C . TYR A 1 83 ? -5.836 -3.568 6.464 1.00 88.44 83 TYR A C 1
ATOM 647 O O . TYR A 1 83 ? -4.691 -4.029 6.467 1.00 88.44 83 TYR A O 1
ATOM 655 N N . GLN A 1 84 ? -6.881 -4.248 6.008 1.00 85.88 84 GLN A N 1
ATOM 656 C CA . GLN A 1 84 ? -6.781 -5.571 5.406 1.00 85.88 84 GLN A CA 1
ATOM 657 C C . GLN A 1 84 ? -7.289 -5.507 3.971 1.00 85.88 84 GLN A C 1
ATOM 659 O O . GLN A 1 84 ? -8.357 -4.964 3.707 1.00 85.88 84 GLN A O 1
ATOM 664 N N . LEU A 1 85 ? -6.519 -6.095 3.058 1.00 87.00 85 LEU A N 1
ATOM 665 C CA . LEU A 1 85 ? -6.906 -6.288 1.667 1.00 87.00 85 LEU A CA 1
ATOM 666 C C . LEU A 1 85 ? -7.024 -7.787 1.404 1.00 87.00 85 LEU A C 1
ATOM 668 O O . LEU A 1 85 ? -6.038 -8.518 1.513 1.00 87.00 85 LEU A O 1
ATOM 672 N N . ASP A 1 86 ? -8.222 -8.235 1.046 1.00 84.50 86 ASP A N 1
ATOM 673 C CA . ASP A 1 86 ? -8.458 -9.605 0.601 1.00 84.50 86 ASP A CA 1
ATOM 674 C C . ASP A 1 86 ? -8.315 -9.707 -0.922 1.00 84.50 86 ASP A C 1
ATOM 676 O O . ASP A 1 86 ? -8.546 -8.746 -1.654 1.00 84.50 86 ASP A O 1
ATOM 680 N N . ASN A 1 87 ? -7.934 -10.893 -1.411 1.00 87.88 87 ASN A N 1
ATOM 681 C CA . ASN A 1 87 ? -7.727 -11.177 -2.840 1.00 87.88 87 ASN A CA 1
ATOM 682 C C . ASN A 1 87 ? -6.684 -10.269 -3.528 1.00 87.88 87 ASN A C 1
ATOM 684 O O . ASN A 1 87 ? -6.727 -10.066 -4.740 1.00 87.88 87 ASN A O 1
ATOM 688 N N . PHE A 1 88 ? -5.714 -9.760 -2.763 1.00 90.31 88 PHE A N 1
ATOM 689 C CA . PHE A 1 88 ? -4.620 -8.932 -3.265 1.00 90.31 88 PHE A CA 1
ATOM 690 C C . PHE A 1 88 ? -3.274 -9.675 -3.192 1.00 90.31 88 PHE A C 1
ATOM 692 O O . PHE A 1 88 ? -2.691 -9.868 -2.124 1.00 90.31 88 PHE A O 1
ATOM 699 N N . TYR A 1 89 ? -2.769 -10.119 -4.345 1.00 93.44 89 TYR A N 1
ATOM 700 C CA . TYR A 1 89 ? -1.632 -11.045 -4.454 1.00 93.44 89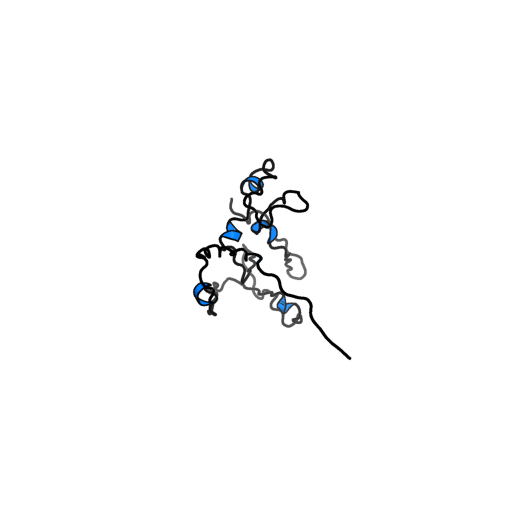 TYR A CA 1
ATOM 701 C C . TYR A 1 89 ? -0.270 -10.338 -4.533 1.00 93.44 89 TYR A C 1
ATOM 703 O O . TYR A 1 89 ? 0.432 -10.409 -5.546 1.00 93.44 89 TYR A O 1
ATOM 711 N N . GLN A 1 90 ? 0.145 -9.691 -3.442 1.00 90.69 90 GLN A N 1
ATOM 712 C CA . GLN A 1 90 ? 1.439 -8.986 -3.381 1.00 90.69 90 GLN A CA 1
ATOM 713 C C . GLN A 1 90 ? 2.651 -9.904 -3.589 1.00 90.69 90 GLN A C 1
ATOM 715 O O . GLN A 1 90 ? 3.706 -9.474 -4.040 1.00 90.69 90 GLN A O 1
ATOM 720 N N . ASN A 1 91 ? 2.520 -11.190 -3.275 1.00 94.12 91 ASN A N 1
ATOM 721 C CA . ASN A 1 91 ? 3.583 -12.180 -3.430 1.00 94.12 91 ASN A CA 1
ATOM 722 C C . ASN A 1 91 ? 3.771 -12.667 -4.878 1.00 94.12 91 ASN A C 1
ATOM 724 O O . ASN A 1 91 ? 4.689 -13.444 -5.151 1.00 94.12 91 ASN A O 1
ATOM 728 N N . HIS A 1 92 ? 2.928 -12.245 -5.824 1.00 94.62 92 HIS A N 1
ATOM 729 C CA . HIS A 1 92 ? 3.072 -12.655 -7.212 1.00 94.62 92 HIS A CA 1
ATOM 730 C C . HIS A 1 92 ? 4.424 -12.175 -7.770 1.00 94.62 92 HIS A C 1
ATOM 732 O O . HIS A 1 92 ? 4.728 -10.984 -7.757 1.00 94.62 92 HIS A O 1
ATOM 738 N N . ARG A 1 93 ? 5.244 -13.090 -8.316 1.00 94.69 93 ARG A N 1
ATOM 739 C CA . ARG A 1 93 ? 6.638 -12.810 -8.733 1.00 94.69 93 ARG A CA 1
ATOM 740 C C . ARG A 1 93 ? 6.789 -11.564 -9.612 1.00 94.69 93 ARG A C 1
ATOM 742 O O . ARG A 1 93 ? 7.793 -10.871 -9.503 1.00 94.69 93 ARG A O 1
ATOM 749 N N . ARG A 1 94 ? 5.835 -11.298 -10.513 1.00 94.19 94 ARG A N 1
ATOM 750 C CA . ARG A 1 94 ? 5.861 -10.095 -11.365 1.00 94.19 94 ARG A CA 1
ATOM 751 C C . ARG A 1 94 ? 5.586 -8.821 -10.567 1.00 94.19 94 ARG A C 1
ATOM 753 O O . ARG A 1 94 ? 6.230 -7.823 -10.836 1.00 94.19 94 ARG A O 1
ATOM 760 N N . TYR A 1 95 ? 4.672 -8.882 -9.602 1.00 96.06 95 TYR A N 1
ATOM 761 C CA . TYR A 1 95 ? 4.331 -7.754 -8.741 1.00 96.06 95 TYR A CA 1
ATOM 762 C C . TYR A 1 95 ? 5.535 -7.364 -7.879 1.00 96.06 95 TYR A C 1
ATOM 764 O O . TYR A 1 95 ? 6.004 -6.240 -7.963 1.00 96.06 95 TYR A O 1
ATOM 772 N N . VAL A 1 96 ? 6.135 -8.335 -7.178 1.00 96.25 96 VAL A N 1
ATOM 773 C CA . VAL A 1 96 ? 7.326 -8.119 -6.329 1.00 96.25 96 VAL A CA 1
ATOM 774 C C . VAL A 1 96 ? 8.504 -7.517 -7.105 1.00 96.25 96 VAL A C 1
ATOM 776 O O . VAL A 1 96 ? 9.270 -6.730 -6.561 1.00 96.25 96 VAL A O 1
ATOM 779 N N . LYS A 1 97 ? 8.667 -7.903 -8.375 1.00 96.25 97 LYS A N 1
ATOM 780 C CA . LYS A 1 97 ? 9.757 -7.420 -9.232 1.00 96.25 97 LYS A CA 1
ATOM 781 C C . LYS A 1 97 ? 9.504 -6.052 -9.863 1.00 96.25 97 LYS A C 1
ATOM 783 O O . LYS A 1 97 ? 10.457 -5.451 -10.338 1.00 96.25 97 LYS A O 1
ATOM 788 N N . SER A 1 98 ? 8.254 -5.603 -9.916 1.00 97.56 98 SER A N 1
ATOM 789 C CA . SER A 1 98 ? 7.857 -4.390 -10.627 1.00 97.56 98 SER A CA 1
ATOM 790 C C . SER A 1 98 ? 8.037 -3.167 -9.725 1.00 97.56 98 SER A C 1
ATOM 792 O O . SER A 1 98 ? 7.078 -2.656 -9.148 1.00 97.56 98 SER A O 1
ATOM 794 N N . ARG A 1 99 ? 9.303 -2.772 -9.548 1.00 96.69 99 ARG A N 1
ATOM 795 C CA . ARG A 1 99 ? 9.770 -1.587 -8.808 1.00 96.69 99 ARG A CA 1
ATOM 796 C C . ARG A 1 99 ? 11.209 -1.254 -9.206 1.00 96.69 99 ARG A C 1
ATOM 798 O O . ARG A 1 99 ? 11.935 -2.160 -9.623 1.00 96.69 99 ARG A O 1
ATOM 805 N N . SER A 1 100 ? 11.639 -0.014 -9.006 1.00 97.31 100 SER A N 1
ATOM 806 C CA . SER A 1 100 ? 13.037 0.403 -9.163 1.00 97.31 100 SER A CA 1
ATOM 807 C C . SER A 1 100 ? 13.651 0.728 -7.803 1.00 97.31 100 SER A C 1
ATOM 809 O O . SER A 1 100 ? 13.267 1.697 -7.151 1.00 97.31 100 SER A O 1
ATOM 811 N N . ASP A 1 101 ? 14.604 -0.092 -7.352 1.00 96.44 101 ASP A N 1
ATOM 812 C CA . ASP A 1 101 ? 15.302 0.148 -6.080 1.00 96.44 101 ASP A CA 1
ATOM 813 C C . ASP A 1 101 ? 16.242 1.365 -6.183 1.00 96.44 101 ASP A C 1
ATOM 815 O O . ASP A 1 101 ? 16.465 2.051 -5.186 1.00 96.44 101 ASP A O 1
ATOM 819 N N . SER A 1 102 ? 16.737 1.673 -7.388 1.00 96.12 102 SER A N 1
ATOM 820 C CA . SER A 1 102 ? 17.559 2.852 -7.679 1.00 96.12 102 SER A CA 1
ATOM 821 C C . SER A 1 102 ? 16.763 4.146 -7.475 1.00 96.12 102 SER A C 1
ATOM 823 O O . SER A 1 102 ? 17.203 5.009 -6.717 1.00 96.12 102 SER A O 1
ATOM 825 N N . GLN A 1 103 ? 15.551 4.237 -8.048 1.00 96.44 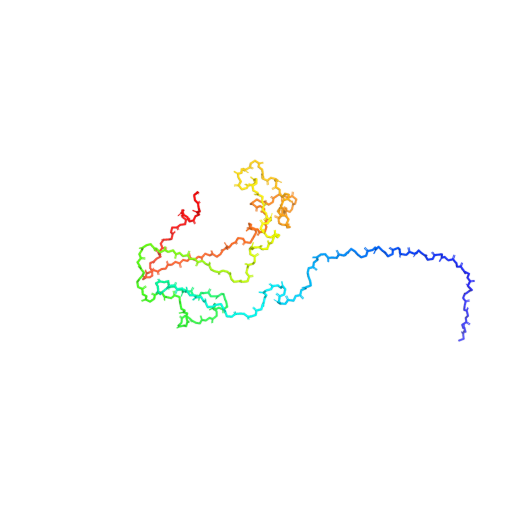103 GLN A N 1
ATOM 826 C CA . GLN A 1 103 ? 14.646 5.383 -7.856 1.00 96.44 103 GLN A CA 1
ATOM 827 C C . GLN A 1 103 ? 14.294 5.612 -6.378 1.00 96.44 103 GLN A C 1
ATOM 829 O O . GLN A 1 103 ? 14.217 6.748 -5.917 1.00 96.44 103 GLN A O 1
ATOM 834 N N . LEU A 1 104 ? 14.060 4.531 -5.623 1.00 94.44 104 LEU A N 1
ATOM 835 C CA . LEU A 1 104 ? 13.687 4.615 -4.205 1.00 94.44 104 LEU A CA 1
ATOM 836 C C . LEU A 1 104 ? 14.859 5.010 -3.298 1.00 94.44 104 LEU A C 1
ATOM 838 O O . LEU A 1 104 ? 14.640 5.444 -2.166 1.00 94.44 104 LEU A O 1
ATOM 842 N N . LYS A 1 105 ? 16.094 4.834 -3.772 1.00 95.31 105 LYS A N 1
ATOM 843 C CA . LYS A 1 105 ? 17.311 5.144 -3.026 1.00 95.31 105 LYS A CA 1
ATOM 844 C C . LYS A 1 105 ? 17.785 6.573 -3.269 1.00 95.31 105 LYS A C 1
ATOM 846 O O . LYS A 1 105 ? 18.198 7.239 -2.321 1.00 95.31 105 LYS A O 1
ATOM 851 N N . GLU A 1 106 ? 17.764 7.029 -4.518 1.00 94.81 106 GLU A N 1
ATOM 852 C CA . GLU A 1 106 ? 18.316 8.323 -4.908 1.00 94.81 106 GLU A CA 1
ATOM 853 C C . GLU A 1 106 ? 17.564 8.965 -6.078 1.00 94.81 106 GLU A C 1
ATOM 855 O O . GLU A 1 106 ? 17.127 8.305 -7.016 1.00 94.81 106 GLU A O 1
ATOM 860 N N . ASN A 1 107 ? 17.473 10.295 -6.049 1.00 92.75 107 ASN A N 1
ATOM 861 C CA . ASN A 1 107 ? 16.761 11.069 -7.068 1.00 92.75 107 ASN A CA 1
ATOM 862 C C . ASN A 1 107 ? 17.500 11.130 -8.420 1.00 92.75 107 ASN A C 1
ATOM 864 O O . ASN A 1 107 ? 16.888 11.422 -9.441 1.00 92.75 107 ASN A O 1
ATOM 868 N N . SER A 1 108 ? 18.813 10.881 -8.448 1.00 94.50 108 SER A N 1
ATOM 869 C CA . SER A 1 108 ? 19.614 10.853 -9.683 1.00 94.50 108 SER A CA 1
ATOM 870 C C . SER A 1 108 ? 19.212 9.723 -10.625 1.00 94.50 108 SER A C 1
ATOM 872 O O . SER A 1 108 ? 19.326 9.892 -11.832 1.00 94.50 108 SER A O 1
ATOM 874 N N . SER A 1 109 ? 18.712 8.613 -10.082 1.00 94.88 109 SER A N 1
ATOM 875 C CA . SER A 1 109 ? 18.329 7.410 -10.827 1.00 94.88 109 SER A CA 1
ATOM 876 C C . SER A 1 109 ? 16.840 7.402 -11.213 1.00 94.88 109 SER A C 1
ATOM 878 O O . SER A 1 109 ? 16.206 6.347 -11.255 1.00 94.88 109 SER A O 1
ATOM 880 N N . TRP A 1 110 ? 16.247 8.580 -11.437 1.00 94.81 110 TRP A N 1
ATOM 881 C CA . TRP A 1 110 ? 14.816 8.740 -11.726 1.00 94.81 110 TRP A CA 1
ATOM 882 C C . TRP A 1 110 ? 14.382 8.076 -13.045 1.00 94.81 110 TRP A C 1
ATOM 884 O O . TRP A 1 110 ? 13.221 7.705 -13.189 1.00 94.81 110 TRP A O 1
ATOM 894 N N . ASP A 1 111 ? 15.303 7.889 -13.986 1.00 95.38 111 ASP A N 1
ATOM 895 C CA . ASP A 1 111 ? 15.083 7.297 -15.307 1.00 95.38 111 ASP A CA 1
ATOM 896 C C . ASP A 1 111 ? 15.296 5.770 -15.351 1.00 95.38 111 ASP A C 1
ATOM 898 O O . ASP A 1 111 ? 14.951 5.126 -16.347 1.00 95.38 111 ASP A O 1
ATOM 902 N N . ASP A 1 112 ? 15.792 5.151 -14.271 1.00 95.81 112 ASP A N 1
ATOM 903 C CA . ASP A 1 112 ? 15.934 3.693 -14.174 1.00 95.81 112 ASP A CA 1
ATOM 904 C C . ASP A 1 112 ? 14.578 3.016 -13.929 1.00 95.81 112 ASP A C 1
ATOM 906 O O . ASP A 1 112 ? 14.173 2.757 -12.794 1.00 95.81 112 ASP A O 1
ATOM 910 N N . VAL A 1 113 ? 13.881 2.705 -15.022 1.00 96.31 113 VAL A N 1
ATOM 911 C CA . VAL A 1 113 ? 12.560 2.050 -15.015 1.00 96.31 113 VAL A CA 1
ATOM 912 C C . VAL A 1 113 ? 12.579 0.625 -15.581 1.00 96.31 113 VAL A C 1
ATOM 914 O O . VAL A 1 113 ? 11.538 0.008 -15.815 1.00 96.31 113 VAL A O 1
ATOM 917 N N . SER A 1 114 ? 13.769 0.061 -15.794 1.00 95.31 114 SER A N 1
ATOM 918 C CA . SER A 1 114 ? 13.975 -1.207 -16.512 1.00 95.31 114 SER A CA 1
ATOM 919 C C . SER A 1 114 ? 13.211 -2.404 -15.914 1.00 95.31 114 SER A C 1
ATOM 921 O O . SER A 1 114 ? 12.721 -3.277 -16.644 1.00 95.31 114 SER A O 1
ATOM 923 N N . SER A 1 115 ? 13.065 -2.437 -14.589 1.00 95.75 115 SER A N 1
ATOM 924 C CA . SER A 1 115 ? 12.351 -3.466 -13.824 1.00 95.75 115 SER A CA 1
ATOM 925 C C . SER A 1 115 ? 10.862 -3.173 -13.611 1.00 95.75 115 SER A C 1
ATOM 927 O O . SER A 1 115 ? 10.141 -4.055 -13.147 1.00 95.75 115 SER A O 1
ATOM 929 N N . CYS A 1 116 ? 10.371 -1.985 -13.972 1.00 96.81 116 CYS A N 1
ATOM 930 C CA . CYS A 1 116 ? 9.051 -1.485 -13.578 1.00 96.81 116 CYS A CA 1
ATOM 931 C C . CYS A 1 116 ? 7.884 -1.880 -14.487 1.00 96.81 116 CYS A C 1
ATOM 933 O O . CYS A 1 116 ? 6.737 -1.559 -14.191 1.00 96.81 116 CYS A O 1
ATOM 935 N N . LYS A 1 117 ? 8.125 -2.642 -15.556 1.00 95.69 117 LYS A N 1
ATOM 936 C CA . LYS A 1 117 ? 7.062 -3.045 -16.488 1.00 95.69 117 LYS A CA 1
ATOM 937 C C . LYS A 1 117 ? 5.853 -3.691 -15.782 1.00 95.69 117 LYS A C 1
ATOM 939 O O . LYS A 1 117 ? 6.046 -4.522 -14.883 1.00 95.69 117 LYS A O 1
ATOM 944 N N . PRO A 1 118 ? 4.616 -3.405 -16.231 1.00 95.19 118 PRO A N 1
ATOM 945 C CA . PRO A 1 118 ? 4.262 -2.517 -17.347 1.00 95.19 118 PRO A CA 1
ATOM 946 C C . PRO A 1 118 ? 4.172 -1.024 -16.980 1.00 95.19 118 PRO A C 1
ATOM 948 O O . PRO A 1 118 ? 4.074 -0.214 -17.887 1.00 95.19 118 PRO A O 1
ATOM 951 N N . GLU A 1 119 ? 4.209 -0.666 -15.695 1.00 96.06 119 GLU A N 1
ATOM 952 C CA . GLU A 1 119 ? 4.033 0.715 -15.219 1.00 96.06 119 GLU A CA 1
ATOM 953 C C . GLU A 1 119 ? 5.390 1.434 -15.129 1.00 96.06 119 GLU A C 1
ATOM 955 O O . GLU A 1 119 ? 5.830 1.843 -14.053 1.00 96.06 119 GLU A O 1
ATOM 960 N N . ASP A 1 120 ? 6.114 1.495 -16.248 1.00 96.25 120 ASP A N 1
ATOM 961 C CA . ASP A 1 120 ? 7.441 2.111 -16.349 1.00 96.25 120 ASP A CA 1
ATOM 962 C C . ASP A 1 120 ? 7.398 3.538 -16.918 1.00 96.25 120 ASP A C 1
ATOM 964 O O . ASP A 1 120 ? 8.092 4.418 -16.406 1.00 96.25 120 ASP A O 1
ATOM 968 N N . MET A 1 121 ? 6.562 3.782 -17.929 1.00 95.69 121 MET A N 1
ATOM 969 C CA . MET A 1 121 ? 6.500 5.050 -18.664 1.00 95.69 121 MET A CA 1
ATOM 970 C C . MET A 1 121 ? 5.061 5.563 -18.829 1.00 95.69 121 MET A C 1
ATOM 972 O O . MET A 1 121 ? 4.126 4.786 -19.004 1.00 95.69 121 MET A O 1
ATOM 976 N N . SER A 1 122 ? 4.892 6.886 -18.860 1.00 96.50 122 SER A N 1
ATOM 977 C CA . SER A 1 122 ? 3.652 7.572 -19.244 1.00 96.50 122 SER A CA 1
ATOM 978 C C . SER A 1 122 ? 3.984 8.740 -20.171 1.00 96.50 122 SER A C 1
ATOM 980 O O . SER A 1 122 ? 4.790 9.592 -19.810 1.00 96.50 122 SER A O 1
ATOM 982 N N . ASN A 1 123 ? 3.395 8.785 -21.372 1.00 94.69 123 ASN A N 1
ATOM 983 C CA . ASN A 1 123 ? 3.681 9.807 -22.396 1.00 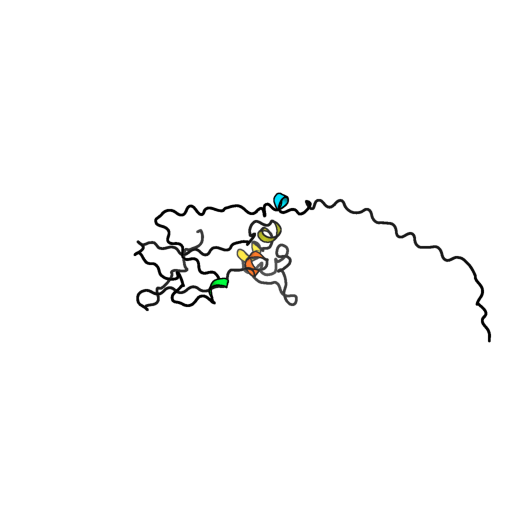94.69 123 ASN A CA 1
ATOM 984 C C . ASN A 1 123 ? 5.193 10.005 -22.661 1.00 94.69 123 ASN A C 1
ATOM 986 O O . ASN A 1 123 ? 5.684 11.132 -22.644 1.00 94.69 123 ASN A O 1
ATOM 990 N N . ASP A 1 124 ? 5.928 8.901 -22.844 1.00 92.81 124 ASP A N 1
ATOM 991 C CA . ASP A 1 124 ? 7.389 8.867 -23.042 1.00 92.81 124 ASP A CA 1
ATOM 992 C C . ASP A 1 124 ? 8.226 9.454 -21.887 1.00 92.81 124 ASP A C 1
ATOM 994 O O . ASP A 1 124 ? 9.420 9.713 -22.041 1.00 92.81 124 ASP A O 1
ATOM 998 N N . GLN A 1 125 ? 7.623 9.626 -20.707 1.00 95.69 125 GLN A N 1
ATOM 999 C CA . GLN A 1 125 ? 8.308 10.041 -19.487 1.00 95.69 125 GLN A CA 1
ATOM 1000 C C . GLN A 1 125 ? 8.329 8.911 -18.446 1.00 95.69 125 GLN A C 1
ATOM 1002 O O . GLN A 1 125 ? 7.297 8.270 -18.220 1.00 95.69 125 GLN A O 1
ATOM 1007 N N . PRO A 1 126 ? 9.476 8.680 -17.779 1.00 96.19 126 PRO A N 1
ATOM 1008 C CA . PRO A 1 126 ? 9.576 7.792 -16.626 1.00 96.19 126 PRO A CA 1
ATOM 1009 C C . PRO A 1 126 ? 8.551 8.127 -15.542 1.00 96.19 126 PRO A C 1
ATOM 1011 O O . PRO A 1 126 ? 8.447 9.272 -15.098 1.00 96.19 126 PRO A O 1
ATOM 1014 N N . ILE A 1 127 ? 7.816 7.115 -15.081 1.00 96.44 127 ILE A N 1
ATOM 1015 C CA . ILE A 1 127 ? 6.962 7.244 -13.897 1.00 96.44 127 ILE A CA 1
ATOM 1016 C C . ILE A 1 127 ? 7.864 7.236 -12.654 1.00 96.44 127 ILE A C 1
ATOM 1018 O O . ILE A 1 127 ? 8.774 6.414 -12.544 1.00 96.44 127 ILE A O 1
ATOM 1022 N N . VAL A 1 128 ? 7.622 8.139 -11.699 1.00 95.81 128 VAL A N 1
ATOM 1023 C CA . VAL A 1 128 ? 8.395 8.209 -10.448 1.00 95.81 128 VAL A CA 1
ATOM 1024 C C . VAL A 1 128 ? 7.453 8.285 -9.239 1.00 95.81 128 VAL A C 1
ATOM 1026 O O . VAL A 1 128 ? 6.728 9.275 -9.109 1.00 95.81 128 VAL A O 1
ATOM 1029 N N . PRO A 1 129 ? 7.478 7.300 -8.317 1.00 96.69 129 PRO A N 1
ATOM 1030 C CA . PRO A 1 129 ? 8.128 5.987 -8.437 1.00 96.69 129 PRO A CA 1
ATOM 1031 C C . PRO A 1 129 ? 7.408 5.067 -9.440 1.00 96.69 129 PRO A C 1
ATOM 1033 O O . PRO A 1 129 ? 6.178 5.031 -9.472 1.00 96.69 129 PRO A O 1
ATOM 1036 N N . CYS A 1 130 ? 8.163 4.295 -10.225 1.00 97.19 130 CYS A N 1
ATOM 1037 C CA . CYS A 1 130 ? 7.611 3.353 -11.200 1.00 97.19 130 CYS A CA 1
ATOM 1038 C C . CYS A 1 130 ? 7.235 1.991 -10.595 1.00 97.19 130 CYS A C 1
ATOM 1040 O O . CYS A 1 130 ? 7.701 1.586 -9.524 1.00 97.19 130 CYS A O 1
ATOM 1042 N N . GLY A 1 131 ? 6.443 1.233 -11.353 1.00 97.44 131 GLY A N 1
ATOM 1043 C CA . GLY A 1 131 ? 6.150 -0.170 -11.097 1.00 97.44 131 GLY A CA 1
ATOM 1044 C C . GLY A 1 131 ? 4.814 -0.430 -10.410 1.00 97.44 131 GLY A C 1
ATOM 1045 O O . GLY A 1 131 ? 4.203 0.443 -9.795 1.00 97.44 131 GLY A O 1
ATOM 1046 N N . LEU A 1 132 ? 4.362 -1.682 -10.500 1.00 96.94 132 LEU A N 1
ATOM 1047 C CA . LEU A 1 132 ? 3.052 -2.117 -10.008 1.00 96.94 132 LEU A CA 1
ATOM 1048 C C . LEU A 1 132 ? 2.870 -1.868 -8.508 1.00 96.94 132 LEU A C 1
ATOM 1050 O O . LEU A 1 132 ? 1.756 -1.586 -8.085 1.00 96.94 132 LEU A O 1
ATOM 1054 N N . ILE A 1 133 ? 3.942 -1.951 -7.713 1.00 96.44 133 ILE A N 1
ATOM 1055 C CA . ILE A 1 133 ? 3.869 -1.735 -6.260 1.00 96.44 133 ILE A CA 1
ATOM 1056 C C . ILE A 1 133 ? 3.490 -0.285 -5.940 1.00 96.44 133 ILE A C 1
ATOM 1058 O O . ILE A 1 133 ? 2.652 -0.048 -5.073 1.00 96.44 133 ILE A O 1
ATOM 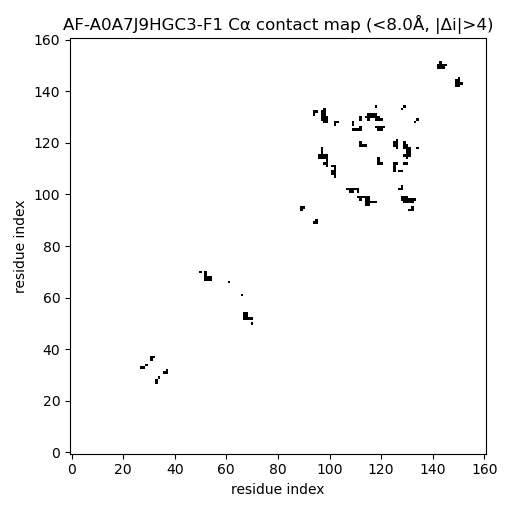1062 N N . ALA A 1 134 ? 4.111 0.671 -6.635 1.00 96.44 134 ALA A N 1
ATOM 1063 C CA . ALA A 1 134 ? 3.814 2.090 -6.484 1.00 96.44 134 ALA A CA 1
ATOM 1064 C C . ALA A 1 134 ? 2.455 2.447 -7.098 1.00 96.44 134 ALA A C 1
ATOM 1066 O O . ALA A 1 134 ? 1.691 3.209 -6.510 1.00 96.44 134 ALA A O 1
ATOM 1067 N N . TRP A 1 135 ? 2.139 1.859 -8.253 1.00 95.81 135 TRP A N 1
ATOM 1068 C CA . TRP A 1 135 ? 0.905 2.123 -8.985 1.00 95.81 135 TRP A CA 1
ATOM 1069 C C . TRP A 1 135 ? -0.353 1.701 -8.221 1.00 95.81 135 TRP A C 1
ATOM 1071 O O . TRP A 1 135 ? -1.356 2.409 -8.229 1.00 95.81 135 TRP A O 1
ATOM 1081 N N . SER A 1 136 ? -0.304 0.568 -7.516 1.00 95.69 136 SER A N 1
ATOM 1082 C CA . SER A 1 136 ? -1.421 0.076 -6.703 1.00 95.69 136 SER A CA 1
ATOM 1083 C C . SER A 1 136 ? -1.303 0.464 -5.227 1.00 95.69 136 SER A C 1
ATOM 1085 O O . SER A 1 136 ? -1.648 -0.332 -4.348 1.00 95.69 136 SER A O 1
ATOM 1087 N N . LEU A 1 137 ? -0.768 1.652 -4.930 1.00 95.12 137 LEU A N 1
ATOM 1088 C CA . LEU A 1 137 ? -0.699 2.148 -3.561 1.00 95.12 137 LEU A CA 1
ATOM 1089 C C . LEU A 1 137 ? -2.111 2.360 -3.002 1.00 95.12 137 LEU A C 1
ATOM 1091 O O . LEU A 1 137 ? -2.976 2.959 -3.638 1.00 95.12 137 LEU A O 1
ATOM 1095 N N . PHE A 1 138 ? -2.322 1.887 -1.778 1.00 93.88 138 PHE A N 1
ATOM 1096 C CA . PHE A 1 138 ? -3.575 2.072 -1.063 1.00 93.88 138 PHE A CA 1
ATOM 1097 C C . PHE A 1 138 ? -3.874 3.567 -0.843 1.00 93.88 138 PHE A C 1
ATOM 1099 O O . PHE A 1 138 ? -3.034 4.283 -0.293 1.00 93.88 138 PHE A O 1
ATOM 1106 N N . ASN A 1 139 ? -5.054 4.032 -1.265 1.00 94.25 139 ASN A N 1
ATOM 1107 C CA . ASN A 1 139 ? -5.386 5.458 -1.357 1.00 94.25 139 ASN A CA 1
ATOM 1108 C C . ASN A 1 139 ? -6.550 5.919 -0.462 1.00 94.25 139 ASN A C 1
ATOM 1110 O O . ASN A 1 139 ? -6.878 7.109 -0.485 1.00 94.25 139 ASN A O 1
ATOM 1114 N N . ASP A 1 140 ? -7.152 5.049 0.352 1.00 90.19 140 ASP A N 1
ATOM 1115 C CA . ASP A 1 140 ? -8.199 5.519 1.258 1.00 90.19 140 ASP A CA 1
ATOM 1116 C C . ASP A 1 140 ? -7.644 6.382 2.382 1.00 90.19 140 ASP A C 1
ATOM 1118 O O . ASP A 1 140 ? -6.502 6.266 2.836 1.00 90.19 140 ASP A O 1
ATOM 1122 N N . THR A 1 141 ? -8.537 7.216 2.903 1.00 89.12 141 THR A N 1
ATOM 1123 C CA . THR A 1 141 ? -8.287 8.025 4.082 1.00 89.12 141 THR A CA 1
ATOM 1124 C C . THR A 1 141 ? -9.297 7.690 5.168 1.00 89.12 141 THR A C 1
ATOM 1126 O O . THR A 1 141 ? -10.504 7.781 4.968 1.00 89.12 141 THR A O 1
ATOM 1129 N N . TYR A 1 142 ? -8.783 7.369 6.353 1.00 86.62 142 TYR A N 1
ATOM 1130 C CA . TYR A 1 142 ? -9.581 7.112 7.547 1.00 86.62 142 TYR A CA 1
ATOM 1131 C C . TYR A 1 142 ? -9.498 8.294 8.509 1.00 86.62 142 TYR A C 1
ATOM 1133 O O . TYR A 1 142 ? -8.432 8.888 8.702 1.00 86.62 142 TYR A O 1
ATOM 1141 N N . SER A 1 143 ? -10.618 8.606 9.157 1.00 88.88 143 SER A N 1
ATOM 1142 C CA . SER A 1 143 ? -10.678 9.548 10.270 1.00 88.88 143 SER A CA 1
ATOM 1143 C C . SER A 1 143 ? -11.401 8.900 11.444 1.00 88.88 143 SER A C 1
ATOM 1145 O O . SER A 1 143 ? -12.299 8.083 11.262 1.00 88.88 143 SER A O 1
ATOM 1147 N N . PHE A 1 144 ? -10.980 9.240 12.658 1.00 88.81 144 PHE A N 1
ATOM 1148 C CA . PHE A 1 144 ? -11.557 8.698 13.882 1.00 88.81 144 PHE A CA 1
ATOM 1149 C C . PHE A 1 144 ? -12.108 9.845 14.712 1.00 88.81 144 PHE A C 1
ATOM 1151 O O . PHE A 1 144 ? -11.507 10.920 14.764 1.00 88.81 144 PHE A O 1
ATOM 1158 N N . SER A 1 145 ? -13.227 9.614 15.388 1.00 89.62 145 SER A N 1
ATOM 1159 C CA . SER A 1 145 ? -13.806 10.579 16.315 1.00 89.62 145 SER A CA 1
ATOM 1160 C C . SER A 1 145 ? -14.165 9.916 17.642 1.00 89.62 145 SER A C 1
ATOM 1162 O O . SER A 1 145 ? -14.539 8.745 17.698 1.00 89.62 14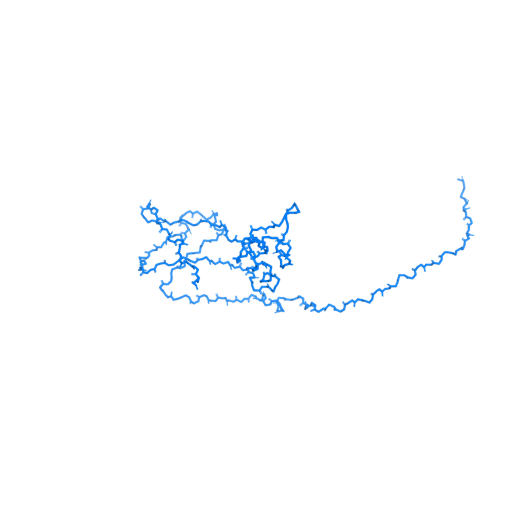5 SER A O 1
ATOM 1164 N N . LEU A 1 146 ? -14.017 10.667 18.731 1.00 88.94 146 LEU A N 1
ATOM 1165 C CA . LEU A 1 146 ? -14.461 10.294 20.069 1.00 88.94 146 LEU A CA 1
ATOM 1166 C C . LEU A 1 146 ? -15.371 11.407 20.579 1.00 88.94 146 LEU A C 1
ATOM 1168 O O . LEU A 1 146 ? -14.935 12.549 20.665 1.00 88.94 146 LEU A O 1
ATOM 1172 N N . ASN A 1 147 ? -16.626 11.090 20.909 1.00 86.75 147 ASN A N 1
ATOM 1173 C CA . ASN A 1 147 ? -17.618 12.080 21.359 1.00 86.75 147 ASN A CA 1
ATOM 1174 C C . ASN A 1 147 ? -17.712 13.301 20.417 1.00 86.75 147 ASN A C 1
ATOM 1176 O O . ASN A 1 147 ? -17.730 14.441 20.873 1.00 86.75 147 ASN A O 1
ATOM 1180 N N . SER A 1 148 ? -17.708 13.054 19.101 1.00 84.88 148 SER A N 1
ATOM 1181 C CA . SER A 1 148 ? -17.726 14.080 18.041 1.00 84.88 148 SER A CA 1
ATOM 1182 C C . SER A 1 148 ? -16.480 14.973 17.951 1.00 84.88 148 SER A C 1
ATOM 1184 O O . SER A 1 148 ? -16.458 15.916 17.165 1.00 84.88 148 SER A O 1
ATOM 1186 N N . GLN A 1 149 ? -15.413 14.660 18.690 1.00 91.81 149 GLN A N 1
ATOM 1187 C CA . GLN A 1 149 ? -14.109 15.299 18.547 1.00 91.81 149 GLN A CA 1
ATOM 1188 C C . GLN A 1 149 ? -13.185 14.427 17.694 1.00 91.81 149 GLN A C 1
ATOM 1190 O O . GLN A 1 149 ? -13.018 13.236 17.965 1.00 91.81 149 GLN A O 1
ATOM 1195 N N . GLN A 1 150 ? -12.566 15.009 16.667 1.00 91.88 150 GLN A N 1
ATOM 1196 C CA . GLN A 1 150 ? -11.639 14.289 15.796 1.00 91.88 150 GLN A CA 1
ATOM 1197 C C . GLN A 1 150 ? -10.371 13.880 16.560 1.00 91.88 150 GLN A C 1
ATOM 1199 O O . GLN A 1 150 ? -9.723 14.697 17.214 1.00 91.88 150 GLN A O 1
ATOM 1204 N N . LEU A 1 151 ? -10.004 12.604 16.458 1.00 90.75 151 LEU A N 1
ATOM 1205 C CA . LEU A 1 151 ? -8.773 12.062 17.019 1.00 90.75 151 LEU A CA 1
ATOM 1206 C C . LEU A 1 151 ? -7.629 12.212 16.012 1.00 90.75 151 LEU A C 1
ATOM 1208 O O . LEU A 1 151 ? -7.725 11.773 14.864 1.00 90.75 151 LEU A O 1
ATOM 1212 N N . ALA A 1 152 ? -6.517 12.791 16.462 1.00 90.56 152 ALA A N 1
ATOM 1213 C CA . ALA A 1 152 ? -5.298 12.867 15.670 1.00 90.56 152 ALA A CA 1
ATOM 1214 C C . ALA A 1 152 ? -4.600 11.497 15.621 1.00 90.56 152 ALA A C 1
ATOM 1216 O O . ALA A 1 152 ? -4.263 10.920 16.657 1.00 90.56 152 ALA A O 1
ATOM 1217 N N . VAL A 1 153 ? -4.346 10.992 14.412 1.00 89.94 153 VAL A N 1
ATOM 1218 C CA . VAL A 1 153 ? -3.599 9.746 14.183 1.00 89.94 153 VAL A CA 1
ATOM 1219 C C . VAL A 1 153 ? -2.153 10.081 13.848 1.00 89.94 153 VAL A C 1
ATOM 1221 O O . VAL A 1 153 ? -1.884 10.852 12.925 1.00 89.94 153 VAL A O 1
ATOM 1224 N N . ASN A 1 154 ? -1.208 9.482 14.572 1.00 91.12 154 ASN A N 1
ATOM 1225 C CA . ASN A 1 154 ? 0.204 9.624 14.247 1.00 91.12 154 ASN A CA 1
ATOM 1226 C C . ASN A 1 154 ? 0.545 8.799 12.995 1.00 91.12 154 ASN A C 1
ATOM 1228 O O . ASN A 1 154 ? 0.425 7.578 13.007 1.00 91.12 154 ASN A O 1
ATOM 1232 N N . LYS A 1 155 ? 0.988 9.478 11.931 1.00 91.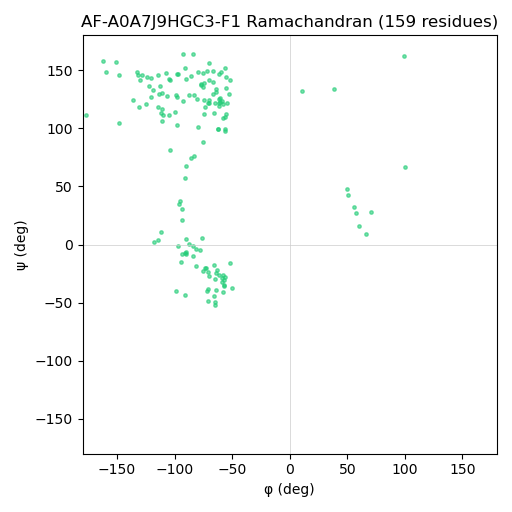50 155 LYS A N 1
ATOM 1233 C CA . LYS A 1 155 ? 1.419 8.861 10.663 1.00 91.50 155 LYS A CA 1
ATOM 1234 C C . LYS A 1 155 ? 2.943 8.684 10.558 1.00 91.50 155 LYS A C 1
ATOM 1236 O O . LYS A 1 155 ? 3.431 8.190 9.549 1.00 91.50 155 LYS A O 1
ATOM 1241 N N . LYS A 1 156 ? 3.711 9.114 11.566 1.00 93.75 156 LYS A N 1
ATOM 1242 C CA . LYS A 1 156 ? 5.180 9.029 11.596 1.00 93.75 156 LYS A CA 1
ATOM 1243 C C . LYS A 1 156 ? 5.636 7.812 12.402 1.00 93.75 156 LYS A C 1
ATOM 1245 O O . LYS A 1 156 ? 5.013 7.463 13.400 1.00 93.75 156 LYS A O 1
ATOM 1250 N N . GLY A 1 157 ? 6.759 7.211 12.003 1.00 91.62 157 GLY A N 1
ATOM 1251 C CA . GLY A 1 157 ? 7.345 6.064 12.713 1.00 91.62 157 GLY A CA 1
ATOM 1252 C C . GLY A 1 157 ? 6.537 4.770 12.576 1.00 91.62 157 GLY A C 1
ATOM 1253 O O . GLY A 1 157 ? 6.553 3.947 13.485 1.00 91.62 157 GLY A O 1
ATOM 1254 N N . ILE A 1 158 ? 5.810 4.624 11.465 1.00 93.19 158 ILE A N 1
ATOM 1255 C CA . ILE A 1 158 ? 5.003 3.435 11.145 1.00 93.19 158 ILE A CA 1
ATOM 1256 C C . ILE A 1 158 ? 5.753 2.422 10.267 1.00 93.19 158 ILE A C 1
ATOM 1258 O O . ILE A 1 158 ? 5.316 1.283 10.141 1.00 93.19 158 ILE A O 1
ATOM 1262 N N . SER A 1 159 ? 6.868 2.830 9.656 1.00 93.00 159 SER A N 1
ATOM 1263 C CA . SER A 1 159 ? 7.758 1.957 8.891 1.00 93.00 159 SER A CA 1
ATOM 1264 C C . SER A 1 159 ? 8.875 1.404 9.772 1.00 93.00 159 SER A C 1
ATOM 1266 O O . SER A 1 159 ? 9.175 1.943 10.842 1.00 93.00 159 SER A O 1
ATOM 1268 N N . TRP A 1 160 ? 9.537 0.357 9.280 1.00 92.19 160 TRP A N 1
ATOM 1269 C CA . TRP A 1 160 ? 10.823 -0.077 9.819 1.00 92.19 160 TRP A CA 1
ATOM 1270 C C . TRP A 1 160 ? 11.846 1.068 9.788 1.00 92.19 160 TRP A C 1
ATOM 1272 O O . TRP A 1 160 ? 11.733 1.986 8.966 1.00 92.19 160 TRP A O 1
ATOM 1282 N N . LYS A 1 161 ? 12.795 1.016 10.727 1.00 84.50 161 LYS A N 1
ATOM 1283 C CA . LYS A 1 161 ? 13.931 1.938 10.814 1.00 84.50 161 LYS A CA 1
ATOM 1284 C C . LYS A 1 161 ? 15.137 1.381 10.081 1.00 84.50 161 LYS A C 1
ATOM 1286 O O . LYS A 1 161 ? 15.292 0.140 10.114 1.00 84.50 161 LYS A O 1
#

Secondary structure (DSSP, 8-state):
-----PPP------------------PPPP-TTTTT-----------TT-------GGGGGS-GGG---S--SPPPSS-------SS--TT-HHHHH-S-HHHHH-GGGTT--TT-TTTTEETTEE-SS-SHHHHT-------EEETTEEEPPP-SS-S--

InterPro domains:
  IPR005045 CDC50/LEM3 family [PF03381] (69-161)
  IPR005045 CDC50/LEM3 family [PTHR10926] (50-161)

Mean predicted aligned error: 14.22 Å

Foldseek 3Di:
DDDDDDDDDDDDDDDPPPPDPDPDDPDDDDDCVVVVVDDDDDPDPDDPLDDDQDDDPVCPPPPPVPHPRDDPDDHDPDDDDDDDDPPDCCVDPLQVQQWDPQLVVDVVCQQPRPRNPPQQDDPNHGDRGGHPNVVPDDDDDDWDDDPNHTDDDDPPPPDDD